Protein AF-A0A3M2CNU0-F1 (afdb_monomer_lite)

Sequence (79 aa):
MDTFGAIDARRAVKHDDPDHTMTEEEVRRLLDAAVQSPTSFNIQHWRLVVVRDPDLRRRIRAAGNDQAPMEVVVTDRFA

Secondary structure (DSSP, 8-state):
--HHHHHHT--------TT--B-HHHHHHHHHHHHTS--GGG-----------HHHHHHHHHHTTT-GGGG--B-----

Structure (mmCIF, N/CA/C/O backbone):
data_AF-A0A3M2CNU0-F1
#
_entry.id   AF-A0A3M2CNU0-F1
#
loop_
_atom_site.group_PDB
_atom_site.id
_atom_site.type_symbol
_atom_site.label_atom_id
_atom_site.label_alt_id
_atom_site.label_comp_id
_atom_site.label_asym_id
_atom_site.label_entity_id
_atom_site.label_seq_id
_atom_site.pdbx_PDB_ins_code
_atom_site.Cartn_x
_atom_site.Cartn_y
_atom_site.Cartn_z
_atom_site.occupancy
_atom_site.B_iso_or_equiv
_atom_site.auth_seq_id
_atom_site.auth_comp_id
_atom_site.auth_asym_id
_atom_site.auth_atom_id
_atom_site.pdbx_PDB_model_num
ATOM 1 N N . MET A 1 1 ? -20.622 5.409 -4.118 1.00 71.88 1 MET A N 1
ATOM 2 C CA . MET A 1 1 ? -19.596 4.362 -4.300 1.00 71.88 1 MET A CA 1
ATOM 3 C C . MET A 1 1 ? -20.201 3.062 -3.818 1.00 71.88 1 MET A C 1
ATOM 5 O O . MET A 1 1 ? -20.826 3.084 -2.766 1.00 71.88 1 MET A O 1
ATOM 9 N N . ASP A 1 2 ? -20.074 1.985 -4.585 1.00 95.19 2 ASP A N 1
ATOM 10 C CA . ASP A 1 2 ? -20.453 0.648 -4.125 1.00 95.19 2 ASP A CA 1
ATOM 11 C C . ASP A 1 2 ? -19.263 0.027 -3.386 1.00 95.19 2 ASP A C 1
ATOM 13 O O . ASP A 1 2 ? -18.289 -0.414 -3.999 1.00 95.19 2 ASP A O 1
ATOM 17 N N . THR A 1 3 ? -19.307 0.077 -2.055 1.00 95.12 3 THR A N 1
ATOM 18 C CA . THR A 1 3 ? -18.220 -0.412 -1.203 1.00 95.12 3 THR A CA 1
ATOM 19 C C . THR A 1 3 ? -18.043 -1.923 -1.321 1.00 95.12 3 THR A C 1
ATOM 21 O O . THR A 1 3 ? -16.909 -2.392 -1.386 1.00 95.12 3 THR A O 1
ATOM 24 N N . PHE A 1 4 ? -19.140 -2.686 -1.371 1.00 97.44 4 PHE A N 1
ATOM 25 C CA . PHE A 1 4 ? -19.068 -4.146 -1.428 1.00 97.44 4 PHE A CA 1
ATOM 26 C C . PHE A 1 4 ? -18.561 -4.615 -2.792 1.00 97.44 4 PHE A C 1
ATOM 28 O O . PHE A 1 4 ? -17.631 -5.416 -2.840 1.00 97.44 4 PHE A O 1
ATOM 35 N N . GLY A 1 5 ? -19.034 -4.008 -3.886 1.00 97.88 5 GLY A N 1
ATOM 36 C CA . GLY A 1 5 ? -18.504 -4.292 -5.221 1.00 97.88 5 GLY A CA 1
ATOM 37 C C . GLY A 1 5 ? -17.000 -4.014 -5.355 1.00 97.88 5 GLY A C 1
ATOM 38 O O . GLY A 1 5 ? -16.278 -4.792 -5.977 1.00 97.88 5 GLY A O 1
ATOM 39 N N . ALA A 1 6 ? -16.489 -2.944 -4.731 1.00 95.50 6 ALA A N 1
ATOM 40 C CA . ALA A 1 6 ? -15.054 -2.643 -4.732 1.00 95.50 6 ALA A CA 1
ATOM 41 C C . ALA A 1 6 ? -14.220 -3.678 -3.951 1.00 95.50 6 ALA A C 1
ATOM 43 O O . ALA A 1 6 ? -13.105 -4.006 -4.363 1.00 95.50 6 ALA A O 1
ATOM 44 N N . ILE A 1 7 ? -14.755 -4.193 -2.839 1.00 95.94 7 ILE A N 1
ATOM 45 C CA . ILE A 1 7 ? -14.111 -5.238 -2.031 1.00 95.94 7 ILE A CA 1
ATOM 46 C C . ILE A 1 7 ? -14.073 -6.559 -2.806 1.00 95.94 7 ILE A C 1
ATOM 48 O O . ILE A 1 7 ? -13.004 -7.165 -2.907 1.00 95.94 7 ILE A O 1
ATOM 52 N N . ASP A 1 8 ? -15.194 -6.962 -3.407 1.00 97.19 8 ASP A N 1
ATOM 53 C CA . ASP A 1 8 ? -15.312 -8.222 -4.148 1.00 97.19 8 ASP A CA 1
ATOM 54 C C . ASP A 1 8 ? -14.444 -8.236 -5.417 1.00 97.19 8 ASP A C 1
ATOM 56 O O . ASP A 1 8 ? -13.860 -9.258 -5.775 1.00 97.19 8 ASP A O 1
ATOM 60 N N . ALA A 1 9 ? -14.293 -7.087 -6.084 1.00 96.44 9 ALA A N 1
A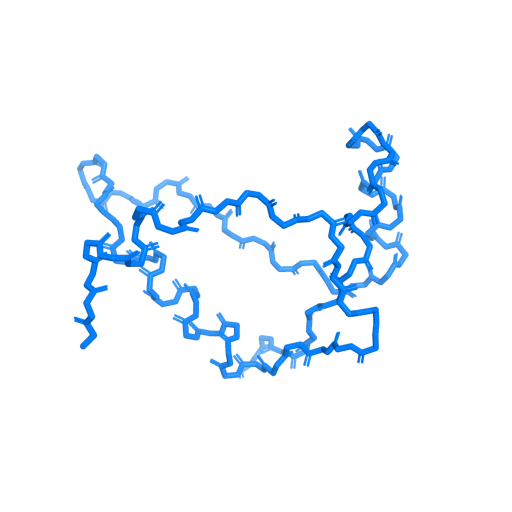TOM 61 C CA . ALA A 1 9 ? -13.470 -6.956 -7.288 1.00 96.44 9 ALA A CA 1
ATOM 62 C C . ALA A 1 9 ? -11.953 -6.868 -7.012 1.00 96.44 9 ALA A C 1
ATOM 64 O O . ALA A 1 9 ? -11.146 -6.888 -7.957 1.00 96.44 9 ALA A O 1
ATOM 65 N N . ARG A 1 10 ? -11.537 -6.737 -5.743 1.00 95.00 10 ARG A N 1
ATOM 66 C CA . ARG A 1 10 ? -10.133 -6.536 -5.366 1.00 95.00 10 ARG A CA 1
ATOM 67 C C . ARG A 1 10 ? -9.289 -7.759 -5.724 1.00 95.00 10 ARG A C 1
ATOM 69 O O . ARG A 1 10 ? -9.522 -8.871 -5.261 1.00 95.00 10 ARG A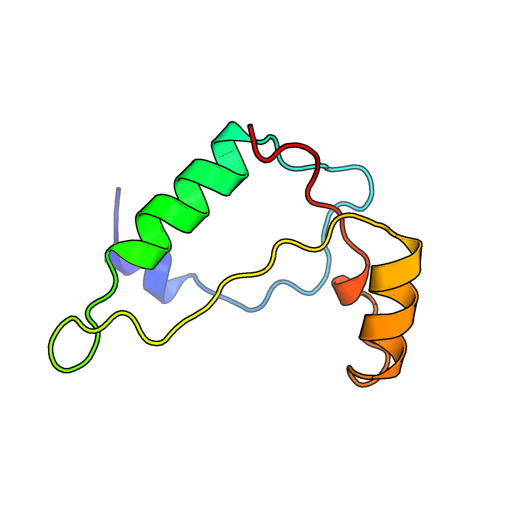 O 1
ATOM 76 N N . ARG A 1 11 ? -8.201 -7.522 -6.454 1.00 94.06 11 ARG A N 1
ATOM 77 C CA . ARG A 1 11 ? -7.171 -8.519 -6.775 1.00 94.06 11 ARG A CA 1
ATOM 78 C C . ARG A 1 11 ? -5.779 -7.917 -6.636 1.00 94.06 11 ARG A C 1
ATOM 80 O O . ARG A 1 11 ? -5.631 -6.699 -6.671 1.00 94.06 11 ARG A O 1
ATOM 87 N N . ALA A 1 12 ? -4.764 -8.764 -6.483 1.00 89.88 12 ALA A N 1
ATOM 88 C CA . ALA A 1 12 ? -3.379 -8.307 -6.548 1.00 89.88 12 ALA A CA 1
ATOM 89 C C . ALA A 1 12 ? -3.057 -7.866 -7.984 1.00 89.88 12 ALA A C 1
ATOM 91 O O . ALA A 1 12 ? -3.160 -8.666 -8.917 1.00 89.88 12 ALA A O 1
ATOM 92 N N . VAL A 1 13 ? -2.685 -6.600 -8.153 1.00 88.12 13 VAL A N 1
ATOM 93 C CA . VAL A 1 13 ? -2.145 -6.074 -9.410 1.00 88.12 13 VAL A CA 1
ATOM 94 C C . VAL A 1 13 ? -0.656 -6.420 -9.453 1.00 88.12 13 VAL A C 1
ATOM 96 O O . VAL A 1 13 ? 0.030 -6.318 -8.440 1.00 88.12 13 VAL A O 1
ATOM 99 N N . LYS A 1 14 ? -0.184 -6.935 -10.592 1.00 83.19 14 LYS A N 1
ATOM 100 C CA . LYS A 1 14 ? 1.217 -7.365 -10.790 1.00 83.19 14 LYS A CA 1
ATOM 101 C C . LYS A 1 14 ? 1.954 -6.564 -11.863 1.00 83.19 14 LYS A C 1
ATOM 103 O O . LYS A 1 14 ? 3.151 -6.757 -12.033 1.00 83.19 14 LYS A O 1
ATOM 108 N N . HIS A 1 15 ? 1.222 -5.748 -12.612 1.00 83.94 15 HIS A N 1
ATOM 109 C CA . HIS A 1 15 ? 1.739 -4.935 -13.700 1.00 83.94 15 HIS A CA 1
ATOM 110 C C . HIS A 1 15 ? 1.156 -3.546 -13.518 1.00 83.94 15 HIS A C 1
ATOM 112 O O . HIS A 1 15 ? -0.064 -3.383 -13.596 1.00 83.94 15 HIS A O 1
ATOM 118 N N . ASP A 1 16 ? 2.037 -2.598 -13.257 1.00 84.75 16 ASP A N 1
ATOM 119 C CA . ASP A 1 16 ? 1.707 -1.193 -13.097 1.00 84.75 16 ASP A CA 1
ATOM 120 C C . ASP A 1 16 ? 2.272 -0.417 -14.293 1.00 84.75 16 ASP A C 1
ATOM 122 O O . ASP A 1 16 ? 3.117 -0.926 -15.036 1.00 84.75 16 ASP A O 1
ATOM 126 N N . ASP A 1 17 ? 1.796 0.807 -14.485 1.00 86.94 17 ASP A N 1
ATOM 127 C CA . ASP A 1 17 ? 2.360 1.726 -15.470 1.00 86.94 17 ASP A CA 1
ATOM 128 C C . ASP A 1 17 ? 3.683 2.306 -14.924 1.00 86.94 17 ASP A C 1
ATOM 130 O O . ASP A 1 17 ? 3.649 3.001 -13.905 1.00 86.94 17 ASP A O 1
ATOM 134 N N . PRO A 1 18 ? 4.848 2.014 -15.542 1.00 81.38 18 PRO A N 1
ATOM 135 C CA . PRO A 1 18 ? 6.142 2.486 -15.052 1.00 81.38 18 PRO A CA 1
ATOM 136 C C . PRO A 1 18 ? 6.340 3.997 -15.226 1.00 81.38 18 PRO A C 1
ATOM 138 O O . PRO A 1 18 ? 7.173 4.573 -14.526 1.00 81.38 18 PRO A O 1
ATOM 141 N N . ASP A 1 19 ? 5.587 4.627 -16.132 1.00 85.19 19 ASP A N 1
ATOM 142 C CA . ASP A 1 19 ? 5.668 6.062 -16.408 1.00 85.19 19 ASP A CA 1
ATOM 143 C C . ASP A 1 19 ? 4.692 6.861 -15.534 1.00 85.19 19 ASP A C 1
ATOM 145 O O . ASP A 1 19 ? 4.805 8.085 -15.406 1.00 85.19 19 ASP A O 1
ATOM 149 N N . HIS A 1 20 ? 3.740 6.178 -14.893 1.00 86.88 20 HIS A N 1
ATOM 150 C CA . HIS A 1 20 ? 2.829 6.814 -13.964 1.00 86.88 20 HIS A CA 1
ATOM 151 C C . HIS A 1 20 ? 3.521 7.141 -12.642 1.00 86.88 20 HIS A C 1
ATOM 153 O O . HIS A 1 20 ? 4.299 6.377 -12.070 1.00 86.88 20 HIS A O 1
ATOM 159 N N . THR A 1 21 ? 3.179 8.313 -12.130 1.00 85.88 21 THR A N 1
ATOM 160 C CA . THR A 1 21 ? 3.654 8.831 -10.864 1.00 85.88 21 THR A CA 1
ATOM 161 C C . THR A 1 21 ? 2.466 9.438 -10.137 1.00 85.88 21 THR A C 1
ATOM 163 O O . THR A 1 21 ? 1.831 10.356 -10.657 1.00 85.88 21 THR A O 1
ATOM 166 N N . MET A 1 22 ? 2.177 8.929 -8.939 1.00 88.38 22 MET A N 1
ATOM 167 C CA . MET A 1 22 ? 1.090 9.463 -8.118 1.00 88.38 22 MET A CA 1
ATOM 168 C C . MET A 1 22 ? 1.417 10.873 -7.626 1.00 88.38 22 MET A C 1
ATOM 170 O O . M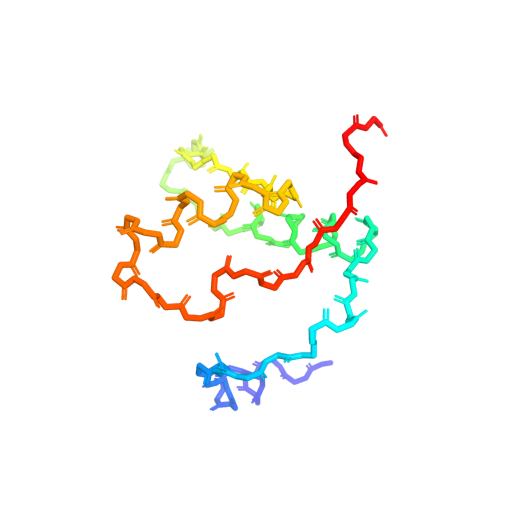ET A 1 22 ? 2.543 11.129 -7.183 1.00 88.38 22 MET A O 1
ATOM 174 N N . THR A 1 23 ? 0.421 11.758 -7.642 1.00 91.38 23 THR A N 1
ATOM 175 C CA . THR A 1 23 ? 0.554 13.105 -7.079 1.00 91.38 23 THR A CA 1
ATOM 176 C C . THR A 1 23 ? 0.535 13.066 -5.554 1.00 91.38 23 THR A C 1
ATOM 178 O O . THR A 1 23 ? 0.030 12.127 -4.932 1.00 91.38 23 THR A O 1
ATOM 181 N N . GLU A 1 24 ? 1.035 14.124 -4.922 1.00 90.62 24 GLU A N 1
ATOM 182 C CA . GLU A 1 24 ? 1.002 14.234 -3.464 1.00 90.62 24 GLU A CA 1
ATOM 183 C C . GLU A 1 24 ? -0.401 14.200 -2.883 1.00 90.62 24 GLU A C 1
ATOM 185 O O . GLU A 1 24 ? -0.631 13.613 -1.826 1.00 90.62 24 GLU A O 1
ATOM 190 N N . GLU A 1 25 ? -1.361 14.797 -3.577 1.00 94.50 25 GLU A N 1
ATOM 191 C CA . GLU A 1 25 ? -2.754 14.795 -3.161 1.00 94.50 25 GLU A CA 1
ATOM 192 C C . GLU A 1 25 ? -3.335 13.378 -3.171 1.00 94.50 25 GLU A C 1
ATOM 194 O O . GLU A 1 25 ? -4.080 13.016 -2.256 1.00 94.50 25 GLU A O 1
ATOM 199 N N . GLU A 1 26 ? -2.978 12.562 -4.166 1.00 94.06 26 GLU A N 1
ATOM 200 C CA . GLU A 1 26 ? -3.394 11.161 -4.246 1.00 94.06 26 GLU A CA 1
ATOM 201 C C . GLU A 1 26 ? -2.793 10.342 -3.102 1.00 94.06 26 GLU A C 1
ATOM 203 O O . GLU A 1 26 ? -3.516 9.619 -2.411 1.00 94.06 26 GLU A O 1
ATOM 208 N N . VAL A 1 27 ? -1.492 10.507 -2.844 1.00 92.88 27 VAL A N 1
ATOM 209 C CA . VAL A 1 27 ? -0.790 9.845 -1.735 1.00 92.88 27 VAL A CA 1
ATOM 210 C C . VAL A 1 27 ? -1.397 10.238 -0.400 1.00 92.88 27 VAL A C 1
ATOM 212 O O . VAL A 1 27 ? -1.752 9.369 0.398 1.00 92.88 27 VAL A O 1
ATOM 215 N N . ARG A 1 28 ? -1.572 11.540 -0.160 1.00 92.19 28 ARG A N 1
ATOM 216 C CA . ARG A 1 28 ? -2.142 12.053 1.085 1.00 92.19 28 ARG A CA 1
ATOM 217 C C . ARG A 1 28 ? -3.547 11.513 1.305 1.00 92.19 28 ARG A C 1
ATOM 219 O O . ARG A 1 28 ? -3.850 11.047 2.397 1.00 92.19 28 ARG A O 1
ATOM 226 N N . ARG A 1 29 ? -4.380 11.487 0.262 1.00 94.88 29 ARG A N 1
ATOM 227 C CA . ARG A 1 29 ? -5.731 10.919 0.337 1.00 94.88 29 ARG A CA 1
ATOM 228 C C . ARG A 1 29 ? -5.717 9.438 0.730 1.00 94.88 29 ARG A C 1
ATOM 230 O O . ARG A 1 29 ? -6.574 9.022 1.510 1.00 94.88 29 ARG A O 1
ATOM 237 N N . LEU A 1 30 ? -4.773 8.647 0.216 1.00 93.69 30 LEU A N 1
ATOM 238 C CA . LEU A 1 30 ? -4.623 7.239 0.599 1.00 93.69 30 LEU A CA 1
ATOM 239 C C . LEU A 1 30 ? -4.174 7.080 2.054 1.00 93.69 30 LEU A C 1
ATOM 241 O O . LEU A 1 30 ? -4.731 6.251 2.773 1.00 93.69 30 LEU A O 1
ATOM 245 N N . LEU A 1 31 ? -3.197 7.873 2.498 1.00 91.62 31 LEU A N 1
ATOM 246 C CA . LEU A 1 31 ? -2.698 7.836 3.875 1.00 91.62 31 LEU A CA 1
ATOM 247 C C . LEU A 1 31 ? -3.773 8.275 4.880 1.00 91.62 31 LEU A C 1
ATOM 249 O O . LEU A 1 31 ? -3.973 7.596 5.889 1.00 91.62 31 LEU A O 1
ATOM 253 N N . ASP A 1 32 ? -4.507 9.347 4.573 1.00 92.38 32 ASP A N 1
ATOM 254 C CA . ASP A 1 32 ? -5.615 9.848 5.392 1.00 92.38 32 ASP A CA 1
ATOM 255 C C . ASP A 1 32 ? -6.697 8.776 5.559 1.00 92.38 32 ASP A C 1
ATOM 257 O O . ASP A 1 32 ? -7.184 8.555 6.670 1.00 92.38 32 ASP A O 1
ATOM 261 N N . ALA A 1 33 ? -7.038 8.072 4.472 1.00 92.94 33 ALA A N 1
ATOM 262 C CA . ALA A 1 33 ? -7.984 6.962 4.501 1.00 92.94 33 ALA A CA 1
ATOM 263 C C . ALA A 1 33 ? -7.449 5.768 5.311 1.00 92.94 33 ALA A C 1
ATOM 265 O O . ALA A 1 33 ? -8.191 5.186 6.101 1.00 92.94 33 ALA A O 1
ATOM 266 N N . ALA A 1 34 ? -6.166 5.420 5.161 1.00 89.88 34 ALA A N 1
ATOM 267 C CA . ALA A 1 34 ? -5.543 4.319 5.894 1.00 89.88 34 ALA A CA 1
ATOM 268 C C . ALA A 1 34 ? -5.545 4.560 7.413 1.00 89.88 34 ALA A C 1
ATOM 270 O O . ALA A 1 34 ? -5.860 3.642 8.174 1.00 89.88 34 ALA A O 1
ATOM 271 N N . VAL A 1 35 ? -5.264 5.793 7.852 1.00 89.06 35 VAL A N 1
ATOM 272 C CA . VAL A 1 35 ? -5.264 6.199 9.271 1.00 89.06 35 VAL A CA 1
ATOM 273 C C . VAL A 1 35 ? -6.646 6.098 9.925 1.00 89.06 35 VAL A C 1
ATOM 275 O O . VAL A 1 35 ? -6.718 5.922 11.138 1.00 89.06 35 VAL A O 1
ATOM 278 N N . GLN A 1 36 ? -7.741 6.121 9.156 1.00 91.75 36 GLN A N 1
ATOM 279 C CA . GLN A 1 36 ? -9.085 5.887 9.707 1.00 91.75 36 GLN A CA 1
ATOM 280 C C . GLN A 1 36 ? -9.322 4.430 10.138 1.00 91.75 36 GLN A C 1
ATOM 282 O O . GLN A 1 36 ? -10.351 4.128 10.746 1.00 91.75 36 GLN A O 1
ATOM 287 N N . SER A 1 37 ? -8.406 3.512 9.819 1.00 90.81 37 SER A N 1
ATOM 288 C CA . SER A 1 37 ? -8.535 2.112 10.219 1.00 90.81 37 SER A CA 1
ATOM 289 C C . SER A 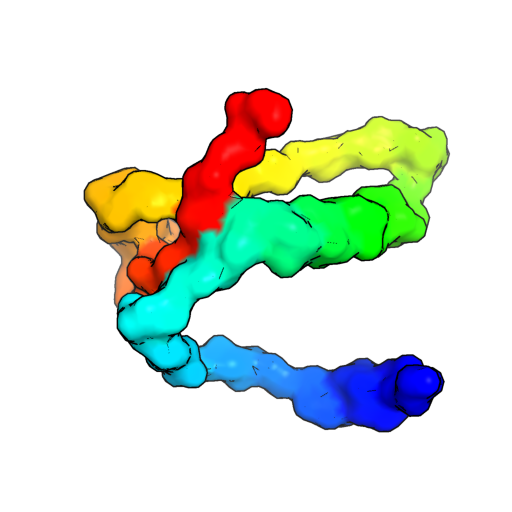1 37 ? -8.495 1.978 11.746 1.00 90.81 37 SER A C 1
ATOM 291 O O . SER A 1 37 ? -7.638 2.581 12.398 1.00 90.81 37 SER A O 1
ATOM 293 N N . PRO A 1 38 ? -9.372 1.158 12.349 1.00 93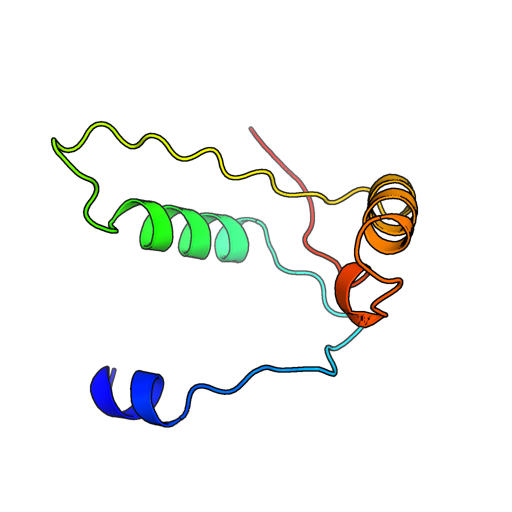.12 38 PRO A N 1
ATOM 294 C CA . PRO A 1 38 ? -9.355 0.959 13.788 1.00 93.12 38 PRO A CA 1
ATOM 295 C C . PRO A 1 38 ? -8.052 0.275 14.215 1.00 93.12 38 PRO A C 1
ATOM 297 O O . PRO A 1 38 ? -7.591 -0.679 13.590 1.00 93.12 38 PRO A O 1
ATOM 300 N N . THR A 1 39 ? -7.482 0.729 15.329 1.00 92.00 39 THR A N 1
ATOM 301 C CA . THR A 1 39 ? -6.341 0.075 15.981 1.00 92.00 39 THR A CA 1
ATOM 302 C C . THR A 1 39 ? -6.687 -0.227 17.433 1.00 92.00 39 THR A C 1
ATOM 304 O O . THR A 1 39 ? -7.464 0.500 18.057 1.00 92.00 39 THR A O 1
ATOM 307 N N . SER A 1 40 ? -6.139 -1.312 17.989 1.00 93.50 40 SER A N 1
ATOM 308 C CA . SER A 1 40 ? -6.368 -1.677 19.391 1.00 93.50 40 SER A CA 1
ATOM 309 C C . SER A 1 40 ? -6.056 -0.497 20.307 1.00 93.50 40 SER A C 1
ATOM 311 O O . SER A 1 40 ? -4.993 0.109 20.190 1.00 93.50 40 SER A O 1
ATOM 313 N N . PHE A 1 41 ? -6.988 -0.162 21.202 1.00 94.00 41 PHE A N 1
ATOM 314 C CA . PHE A 1 41 ? -6.860 0.967 22.134 1.00 94.00 41 PHE A CA 1
ATOM 315 C C . PHE A 1 41 ? -6.634 2.338 21.462 1.00 94.00 41 PHE A C 1
ATOM 317 O O . PHE A 1 41 ? -6.226 3.283 22.128 1.00 94.00 41 PHE A O 1
ATOM 324 N N . ASN A 1 42 ? -6.888 2.454 20.152 1.00 90.19 42 ASN A N 1
ATOM 325 C CA . ASN A 1 42 ? -6.647 3.651 19.343 1.00 90.19 42 ASN A CA 1
ATOM 326 C C . ASN A 1 42 ? -5.200 4.193 19.413 1.00 90.19 42 ASN A C 1
ATOM 328 O O . ASN A 1 42 ? -4.965 5.386 19.234 1.00 90.19 42 ASN A O 1
ATOM 332 N N . ILE A 1 43 ? -4.216 3.326 19.684 1.00 91.62 43 ILE A N 1
ATOM 333 C CA . ILE A 1 43 ? -2.813 3.744 19.877 1.00 91.62 43 ILE A CA 1
ATOM 334 C C . ILE A 1 43 ? -2.072 4.045 18.573 1.00 91.62 43 ILE A C 1
ATOM 336 O O . ILE A 1 43 ? -0.987 4.614 18.623 1.00 91.62 43 ILE A O 1
ATOM 340 N N . GLN A 1 44 ? -2.609 3.624 17.421 1.00 88.25 44 GLN A N 1
ATOM 341 C CA . GLN A 1 44 ? -2.009 3.870 16.103 1.00 88.25 44 GLN A CA 1
ATOM 342 C C . GLN A 1 44 ? -0.528 3.435 16.036 1.00 88.25 44 GLN A C 1
ATOM 344 O O . GLN A 1 44 ? 0.367 4.205 15.679 1.00 88.25 44 GLN A O 1
ATOM 349 N N . HIS A 1 45 ? -0.250 2.175 16.395 1.00 88.00 45 HIS A N 1
ATOM 350 C CA . HIS A 1 45 ? 1.110 1.614 16.494 1.00 88.00 45 HIS A CA 1
ATOM 351 C C . HIS A 1 45 ? 1.837 1.443 15.143 1.00 88.00 45 HIS A C 1
ATOM 353 O O . HIS A 1 45 ? 2.930 0.882 15.095 1.00 88.00 45 HIS A O 1
ATOM 359 N N . TRP A 1 46 ? 1.251 1.906 14.039 1.00 84.81 46 TRP A N 1
ATOM 360 C CA . TRP A 1 46 ? 1.815 1.780 12.698 1.00 84.81 46 TRP A CA 1
ATOM 361 C C . TRP A 1 46 ? 2.636 3.011 12.317 1.00 84.81 46 TRP A C 1
ATOM 363 O O . TRP A 1 46 ? 2.395 4.130 12.780 1.00 84.81 46 TRP A O 1
ATOM 373 N N . ARG A 1 47 ? 3.624 2.801 11.449 1.00 84.69 47 ARG A N 1
ATOM 374 C CA . ARG A 1 47 ? 4.409 3.856 10.807 1.00 84.69 47 ARG A CA 1
ATOM 375 C C . ARG A 1 47 ? 4.430 3.566 9.317 1.00 84.69 47 ARG A C 1
ATOM 377 O O . ARG A 1 47 ? 4.880 2.502 8.905 1.00 84.69 47 ARG A O 1
ATOM 384 N N . LEU A 1 48 ? 3.899 4.496 8.535 1.00 85.12 48 LEU A N 1
ATOM 385 C CA . LEU A 1 48 ? 3.884 4.408 7.081 1.00 85.12 48 LEU A CA 1
ATOM 386 C C . LEU A 1 48 ? 5.089 5.183 6.550 1.00 85.12 48 LEU A C 1
ATOM 388 O O . LEU A 1 48 ? 5.335 6.311 6.974 1.00 85.12 48 LEU A O 1
ATOM 392 N N . VAL A 1 49 ? 5.848 4.563 5.650 1.00 87.62 49 VAL A N 1
ATOM 393 C CA . VAL A 1 49 ? 7.015 5.175 5.007 1.00 87.62 49 VAL A CA 1
ATOM 394 C C . VAL A 1 49 ? 6.783 5.151 3.506 1.00 87.62 49 VAL A C 1
ATOM 396 O O . VAL A 1 49 ? 6.658 4.081 2.913 1.00 87.62 49 VAL A O 1
ATOM 399 N N . VAL A 1 50 ? 6.724 6.333 2.898 1.00 89.06 50 VAL A N 1
ATOM 400 C CA . VAL A 1 50 ? 6.631 6.483 1.444 1.00 89.06 50 VAL A CA 1
ATOM 401 C C . VAL A 1 50 ? 8.051 6.528 0.890 1.00 89.06 50 VAL A C 1
ATOM 403 O O . VAL A 1 50 ? 8.809 7.450 1.187 1.00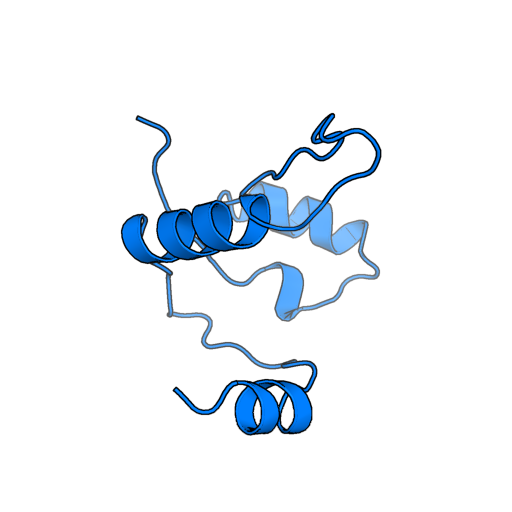 89.06 50 VAL A O 1
ATOM 406 N N . VAL A 1 51 ? 8.435 5.511 0.118 1.00 88.44 51 VAL A N 1
ATOM 407 C CA . VAL A 1 51 ? 9.773 5.424 -0.481 1.00 88.44 51 VAL A CA 1
ATOM 408 C C . VAL A 1 51 ? 9.705 5.892 -1.926 1.00 88.44 51 VAL A C 1
ATOM 410 O O . VAL A 1 51 ? 9.044 5.264 -2.748 1.00 88.44 51 VAL A O 1
ATOM 413 N N . ARG A 1 52 ? 10.418 6.978 -2.232 1.00 85.06 52 ARG A N 1
ATOM 414 C CA . ARG A 1 52 ? 10.364 7.643 -3.544 1.00 85.06 52 ARG A CA 1
ATOM 415 C C . ARG A 1 52 ? 11.648 7.510 -4.353 1.00 85.06 52 ARG A C 1
ATOM 417 O O . ARG A 1 52 ? 11.601 7.448 -5.575 1.00 85.06 52 ARG A O 1
ATOM 424 N N . ASP A 1 53 ? 12.781 7.451 -3.657 1.00 86.69 53 ASP A N 1
ATOM 425 C CA . ASP A 1 53 ? 14.108 7.335 -4.257 1.00 86.69 53 ASP A CA 1
ATOM 426 C C . ASP A 1 53 ? 14.241 5.997 -5.015 1.00 86.69 53 ASP A C 1
ATOM 428 O O . ASP A 1 53 ? 14.186 4.937 -4.379 1.00 86.69 53 ASP A O 1
ATOM 432 N N . PRO A 1 54 ? 14.426 6.012 -6.348 1.00 86.44 54 PRO A N 1
ATOM 433 C CA . PRO A 1 54 ? 14.545 4.792 -7.140 1.00 86.44 54 PRO A CA 1
ATOM 434 C C . PRO A 1 54 ? 15.725 3.912 -6.701 1.00 86.44 54 PRO A C 1
ATOM 436 O O . PRO A 1 54 ? 15.617 2.686 -6.731 1.00 86.44 54 PRO A O 1
ATOM 439 N N . ASP A 1 55 ? 16.826 4.489 -6.219 1.00 90.81 55 ASP A N 1
ATOM 440 C CA . ASP A 1 55 ? 18.005 3.736 -5.780 1.00 90.81 55 ASP A CA 1
ATOM 441 C C . ASP A 1 55 ? 17.729 2.992 -4.477 1.00 90.81 55 ASP A C 1
ATOM 443 O O . ASP A 1 55 ? 18.066 1.812 -4.328 1.00 90.81 55 ASP A O 1
ATOM 447 N N . LEU A 1 56 ? 17.046 3.653 -3.541 1.00 90.38 56 LEU A N 1
ATOM 448 C CA . LEU A 1 56 ? 16.599 3.021 -2.306 1.00 90.38 56 LEU A CA 1
ATOM 449 C C . LEU A 1 56 ? 15.607 1.886 -2.586 1.00 90.38 56 LEU A C 1
ATOM 451 O O . LEU A 1 56 ? 15.659 0.840 -1.939 1.00 90.38 56 LEU A O 1
ATOM 455 N N . ARG A 1 57 ? 14.741 2.043 -3.584 1.00 89.06 57 ARG A N 1
ATOM 456 C CA . ARG A 1 57 ? 13.753 1.023 -3.954 1.00 89.06 57 ARG A CA 1
ATOM 457 C C . ARG A 1 57 ? 14.388 -0.199 -4.595 1.00 89.06 57 ARG A C 1
ATOM 459 O O . ARG A 1 57 ? 14.039 -1.311 -4.208 1.00 89.06 57 ARG A O 1
ATOM 466 N N . ARG A 1 58 ? 15.397 -0.010 -5.452 1.00 90.88 58 ARG A N 1
ATOM 467 C CA . ARG A 1 58 ? 16.237 -1.106 -5.966 1.00 90.88 58 ARG A CA 1
ATOM 468 C C . ARG A 1 58 ? 16.884 -1.903 -4.829 1.00 90.88 58 ARG A C 1
ATOM 470 O O . ARG A 1 58 ? 16.879 -3.132 -4.844 1.00 90.88 58 ARG A O 1
ATOM 477 N N . ARG A 1 59 ? 17.374 -1.219 -3.788 1.00 91.81 59 ARG A N 1
ATOM 478 C CA . ARG A 1 59 ? 17.930 -1.876 -2.588 1.00 91.81 59 ARG A CA 1
ATOM 479 C C . ARG A 1 59 ? 16.872 -2.653 -1.799 1.00 91.81 59 ARG A C 1
ATOM 481 O O . ARG A 1 59 ? 17.155 -3.755 -1.341 1.00 91.81 59 ARG A O 1
ATOM 488 N N . ILE A 1 60 ? 15.667 -2.102 -1.644 1.00 91.38 60 ILE A N 1
ATOM 489 C CA . ILE A 1 60 ? 14.553 -2.774 -0.953 1.00 91.38 60 ILE A CA 1
ATOM 490 C C . ILE A 1 60 ? 14.083 -4.003 -1.738 1.00 91.38 60 ILE A C 1
ATOM 492 O O . ILE A 1 60 ? 13.858 -5.052 -1.139 1.00 91.38 60 ILE A O 1
ATOM 496 N N . ARG A 1 61 ? 13.981 -3.908 -3.069 1.00 91.69 61 ARG A N 1
ATOM 497 C CA . ARG A 1 61 ? 13.609 -5.024 -3.947 1.00 91.69 61 ARG A CA 1
ATOM 498 C C . ARG A 1 61 ? 14.520 -6.234 -3.741 1.00 91.69 61 ARG A C 1
ATOM 500 O O . ARG A 1 61 ? 14.017 -7.348 -3.611 1.00 91.69 61 ARG A O 1
ATOM 507 N N . ALA A 1 62 ? 15.831 -6.015 -3.630 1.00 92.94 62 ALA A N 1
ATOM 508 C CA . ALA A 1 62 ? 16.788 -7.089 -3.366 1.00 92.94 62 ALA A CA 1
ATOM 509 C C . ALA A 1 62 ? 16.490 -7.848 -2.054 1.00 92.94 62 ALA A C 1
ATOM 511 O O . ALA A 1 62 ? 16.699 -9.055 -1.981 1.00 92.94 62 ALA A O 1
ATOM 512 N N . ALA A 1 63 ? 15.950 -7.167 -1.036 1.00 92.31 63 ALA A N 1
ATOM 513 C CA . ALA A 1 63 ? 15.506 -7.782 0.219 1.00 92.31 63 ALA A CA 1
ATOM 514 C C . ALA A 1 63 ? 14.073 -8.359 0.161 1.00 92.31 63 ALA A C 1
ATOM 516 O O . ALA A 1 63 ? 13.665 -9.085 1.065 1.00 92.31 63 ALA A O 1
ATOM 517 N N . GLY A 1 64 ? 13.300 -8.042 -0.883 1.00 88.50 64 GLY A N 1
ATOM 518 C CA . GLY A 1 64 ? 11.888 -8.397 -1.058 1.00 88.50 64 GLY A CA 1
ATOM 519 C C . GLY A 1 64 ? 11.632 -9.527 -2.059 1.00 88.50 64 GLY A C 1
ATOM 520 O O . GLY A 1 64 ? 10.616 -9.506 -2.757 1.00 88.50 64 GLY A O 1
ATOM 521 N N . ASN A 1 65 ? 12.541 -10.503 -2.145 1.00 91.81 65 ASN A N 1
ATOM 522 C CA . ASN A 1 65 ? 12.512 -11.606 -3.122 1.00 91.81 65 ASN A CA 1
ATOM 523 C C . ASN A 1 65 ? 12.559 -11.143 -4.589 1.00 91.81 65 ASN A C 1
ATOM 525 O O . ASN A 1 65 ? 11.996 -11.795 -5.465 1.00 91.81 65 ASN A O 1
ATOM 529 N N . ASP A 1 66 ? 13.211 -10.012 -4.845 1.00 91.38 66 ASP A N 1
ATOM 530 C CA . ASP A 1 66 ? 13.483 -9.483 -6.182 1.00 91.38 66 ASP A CA 1
ATOM 531 C C . ASP A 1 66 ? 12.240 -9.239 -7.066 1.00 91.38 66 ASP A C 1
ATOM 533 O O . ASP A 1 66 ? 12.279 -9.335 -8.293 1.00 91.38 66 ASP A O 1
ATOM 537 N N . GLN A 1 67 ? 11.110 -8.901 -6.442 1.00 85.94 67 GLN A N 1
ATOM 538 C CA . GLN A 1 67 ? 9.847 -8.675 -7.144 1.00 85.94 67 GLN A CA 1
ATOM 539 C C . GLN A 1 67 ? 9.866 -7.360 -7.937 1.00 85.94 67 GLN A C 1
ATOM 541 O O . GLN A 1 67 ? 9.937 -6.277 -7.356 1.00 85.94 67 GLN A O 1
ATOM 546 N N . ALA A 1 68 ? 9.713 -7.453 -9.261 1.00 84.69 68 ALA A N 1
ATOM 547 C CA . ALA A 1 68 ? 9.729 -6.301 -10.170 1.00 84.69 68 ALA A CA 1
ATOM 548 C C . ALA A 1 68 ? 8.778 -5.137 -9.784 1.00 84.69 68 ALA A C 1
ATOM 550 O O . ALA A 1 68 ? 9.212 -3.989 -9.873 1.00 84.69 68 ALA A O 1
ATOM 551 N N . PRO A 1 69 ? 7.542 -5.362 -9.279 1.00 81.44 69 PRO A N 1
ATOM 552 C CA . PRO A 1 69 ? 6.638 -4.264 -8.899 1.00 81.44 69 PRO A CA 1
ATOM 553 C C . PRO A 1 69 ? 7.148 -3.359 -7.763 1.00 81.44 69 PRO A C 1
ATOM 555 O O . PRO A 1 69 ? 6.644 -2.258 -7.563 1.00 81.44 69 PRO A O 1
ATOM 558 N N . MET A 1 70 ? 8.176 -3.775 -7.014 1.00 83.50 70 MET A N 1
ATOM 559 C CA . MET A 1 70 ? 8.731 -2.982 -5.909 1.00 83.50 70 MET A CA 1
ATOM 560 C C . MET A 1 70 ? 9.480 -1.713 -6.368 1.00 83.50 70 MET A C 1
ATOM 562 O O . MET A 1 70 ? 9.852 -0.901 -5.518 1.00 83.50 70 MET A O 1
ATOM 566 N N . GLU A 1 71 ? 9.649 -1.503 -7.680 1.00 72.06 71 GLU A N 1
ATOM 567 C CA . GLU A 1 71 ? 10.320 -0.349 -8.307 1.00 72.06 71 GLU A CA 1
ATOM 568 C C . GLU A 1 71 ? 9.377 0.686 -8.979 1.00 72.06 71 GLU A C 1
ATOM 570 O O . GLU A 1 71 ? 9.860 1.697 -9.481 1.00 72.06 71 GLU A O 1
ATOM 575 N N . VAL A 1 72 ? 8.040 0.566 -8.886 1.00 60.25 72 VAL A N 1
ATOM 576 C CA . VAL A 1 72 ? 7.047 1.539 -9.433 1.00 60.25 72 VAL A CA 1
ATOM 577 C C . VAL A 1 72 ? 6.661 2.748 -8.533 1.00 60.25 72 VAL A C 1
ATOM 579 O O . VAL A 1 72 ? 6.379 2.597 -7.348 1.00 60.25 72 VAL A O 1
ATOM 582 N N . VAL A 1 73 ? 6.704 3.957 -9.097 1.00 52.38 73 VAL A N 1
ATOM 583 C CA . VAL A 1 73 ? 6.956 5.271 -8.459 1.00 52.38 73 VAL A CA 1
ATOM 584 C C . VAL A 1 73 ? 5.763 5.921 -7.726 1.00 52.38 73 VAL A C 1
ATOM 586 O O . VAL A 1 73 ? 4.629 5.878 -8.187 1.00 52.38 73 VAL A O 1
ATOM 589 N N . VAL A 1 74 ? 6.045 6.627 -6.616 1.00 50.19 74 VAL A N 1
ATOM 590 C CA . VAL A 1 74 ? 5.128 7.558 -5.916 1.00 50.19 74 VAL A CA 1
ATOM 591 C C . VAL A 1 74 ? 5.936 8.783 -5.407 1.00 50.19 74 VAL A C 1
ATOM 593 O O . VAL A 1 74 ? 6.849 8.599 -4.602 1.00 50.19 74 VAL A O 1
ATOM 596 N N . THR A 1 75 ? 5.669 10.027 -5.857 1.00 38.91 75 THR A N 1
ATOM 597 C CA . THR A 1 75 ? 6.608 11.196 -5.767 1.00 38.91 75 THR A CA 1
ATOM 598 C C . THR A 1 75 ? 6.231 12.377 -4.863 1.00 38.91 75 THR A C 1
ATOM 600 O O . THR A 1 75 ? 5.119 12.844 -4.980 1.00 38.91 75 THR A O 1
ATOM 603 N N . ASP A 1 76 ? 7.212 12.908 -4.104 1.00 34.25 76 ASP A N 1
ATOM 604 C CA . ASP A 1 76 ? 7.496 14.301 -3.702 1.00 34.25 76 ASP A CA 1
ATOM 605 C C . ASP A 1 76 ? 6.533 15.229 -2.910 1.00 34.25 76 ASP A C 1
ATOM 607 O O . ASP A 1 76 ? 6.009 16.113 -3.578 1.00 34.25 76 ASP A O 1
ATOM 611 N N . ARG A 1 77 ? 6.326 15.211 -1.575 1.00 34.44 77 ARG A N 1
ATOM 612 C CA . ARG A 1 77 ? 6.867 16.143 -0.552 1.00 34.44 77 ARG A CA 1
ATOM 613 C C . ARG A 1 77 ? 6.137 16.035 0.803 1.00 34.44 77 ARG A C 1
ATOM 615 O O . ARG A 1 77 ? 4.960 16.352 0.927 1.00 34.44 77 ARG A O 1
ATOM 622 N N . PHE A 1 78 ? 6.896 15.770 1.867 1.00 39.91 78 PHE A N 1
ATOM 623 C CA . PHE A 1 78 ? 6.535 16.255 3.205 1.00 39.91 78 PHE A CA 1
ATOM 624 C C . PHE A 1 78 ? 6.941 17.733 3.331 1.00 39.91 78 PHE A C 1
ATOM 626 O O . PHE A 1 78 ? 8.112 18.031 3.564 1.00 39.91 78 PHE A O 1
ATOM 633 N N . ALA A 1 79 ? 5.974 18.635 3.158 1.00 34.44 79 ALA A N 1
ATOM 634 C CA . ALA A 1 79 ? 5.896 19.959 3.785 1.00 34.44 79 ALA A CA 1
ATOM 635 C C . ALA A 1 79 ? 4.445 20.449 3.727 1.00 34.44 79 ALA A C 1
ATOM 637 O O . ALA A 1 79 ? 3.885 20.459 2.609 1.00 34.44 79 ALA A O 1
#

pLDDT: mean 84.97, std 15.12, range [34.25, 97.88]

Radius of gyration: 15.09 Å; chains: 1; bounding box: 38×32×38 Å

Foldseek 3Di:
DPPVVVVVPDDDDQDDDQPDEADPVRVVVVVVVVLPDDDVVSPCPDDDDADADQVVQCVVCVVVVNRPVSRRHYDDDDD